Protein AF-A0A8X6P0B8-F1 (afdb_monomer_lite)

Structure (mmCIF, N/CA/C/O backbone):
data_AF-A0A8X6P0B8-F1
#
_entry.id   AF-A0A8X6P0B8-F1
#
loop_
_atom_site.group_PDB
_atom_site.id
_atom_site.type_symbol
_atom_site.label_atom_id
_atom_site.label_alt_id
_atom_site.label_comp_id
_atom_site.label_asym_id
_atom_site.label_entity_id
_atom_site.label_seq_id
_atom_site.pdbx_PDB_ins_code
_atom_site.Cartn_x
_atom_site.Cartn_y
_atom_site.Cartn_z
_atom_site.occupancy
_atom_site.B_iso_or_equiv
_atom_site.auth_seq_id
_atom_site.auth_comp_id
_atom_site.auth_asym_id
_atom_site.auth_atom_id
_atom_site.pdbx_PDB_model_num
ATOM 1 N N . MET A 1 1 ? 27.259 -42.791 -49.673 1.00 40.06 1 MET A N 1
ATOM 2 C CA . MET A 1 1 ? 27.987 -41.586 -49.219 1.00 40.06 1 MET A CA 1
ATOM 3 C C . MET A 1 1 ? 26.931 -40.648 -48.653 1.00 40.06 1 MET A C 1
ATOM 5 O O . MET A 1 1 ? 25.909 -40.490 -49.300 1.00 40.06 1 MET A O 1
ATOM 9 N N . LEU A 1 2 ? 27.095 -40.240 -47.395 1.00 39.00 2 LEU A N 1
ATOM 10 C CA . LEU A 1 2 ? 26.052 -39.781 -46.465 1.00 39.00 2 LEU A CA 1
ATOM 11 C C . LEU A 1 2 ? 25.243 -38.567 -46.952 1.00 39.00 2 LEU A C 1
ATOM 13 O O . LEU A 1 2 ? 25.822 -37.527 -47.249 1.00 39.00 2 LEU A O 1
ATOM 17 N N . ASP A 1 3 ? 23.915 -38.696 -46.932 1.00 39.84 3 ASP A N 1
ATOM 18 C CA . ASP A 1 3 ? 22.973 -37.577 -46.999 1.00 39.84 3 ASP A CA 1
ATOM 19 C C . ASP A 1 3 ? 22.863 -36.977 -45.588 1.00 39.84 3 ASP A C 1
ATOM 21 O O . ASP A 1 3 ? 22.232 -37.539 -44.687 1.00 39.84 3 ASP A O 1
ATOM 25 N N . SER A 1 4 ? 23.576 -35.876 -45.345 1.00 43.50 4 SER A N 1
ATOM 26 C CA . SER A 1 4 ? 23.499 -35.154 -44.077 1.00 43.50 4 SER A CA 1
ATOM 27 C C . SER A 1 4 ? 22.156 -34.440 -43.979 1.00 43.50 4 SER A C 1
ATOM 29 O O . SER A 1 4 ? 21.936 -33.405 -44.609 1.00 43.50 4 SER A O 1
ATOM 31 N N . ALA A 1 5 ? 21.283 -34.973 -43.126 1.00 45.81 5 ALA A N 1
ATOM 32 C CA . ALA A 1 5 ? 20.121 -34.274 -42.605 1.00 45.81 5 ALA A CA 1
ATOM 33 C C . ALA A 1 5 ? 20.557 -32.907 -42.051 1.00 45.81 5 ALA A C 1
ATOM 35 O O . ALA A 1 5 ? 21.180 -32.814 -40.991 1.00 45.81 5 ALA A O 1
ATOM 36 N N . LYS A 1 6 ? 20.241 -31.830 -42.780 1.00 45.50 6 LYS A N 1
ATOM 37 C CA . LYS A 1 6 ? 20.289 -30.470 -42.243 1.00 45.50 6 LYS A CA 1
ATOM 38 C C . LYS A 1 6 ? 19.234 -30.390 -41.145 1.00 45.50 6 LYS A C 1
ATOM 40 O O . LYS A 1 6 ? 18.050 -30.221 -41.418 1.00 45.50 6 LYS A O 1
ATOM 45 N N . SER A 1 7 ? 19.692 -30.580 -39.911 1.00 41.78 7 SER A N 1
ATOM 46 C CA . SER A 1 7 ? 18.946 -30.308 -38.689 1.00 41.78 7 SER A CA 1
ATOM 47 C C . SER A 1 7 ? 18.350 -28.903 -38.786 1.00 41.78 7 SER A C 1
ATOM 49 O O . SER A 1 7 ? 19.077 -27.911 -38.803 1.00 41.78 7 SER A O 1
ATOM 51 N N . GLY A 1 8 ? 17.024 -28.831 -38.906 1.00 43.12 8 GLY A N 1
ATOM 52 C CA . GLY A 1 8 ? 16.227 -27.606 -39.002 1.00 43.12 8 GLY A CA 1
ATOM 53 C C . GLY A 1 8 ? 16.123 -26.834 -37.686 1.00 43.12 8 GLY A C 1
ATOM 54 O O . GLY A 1 8 ? 15.070 -26.291 -37.379 1.00 43.12 8 GLY A O 1
ATOM 55 N N . TYR A 1 9 ? 17.208 -26.779 -36.919 1.00 44.25 9 TYR A N 1
ATOM 56 C CA . TYR A 1 9 ?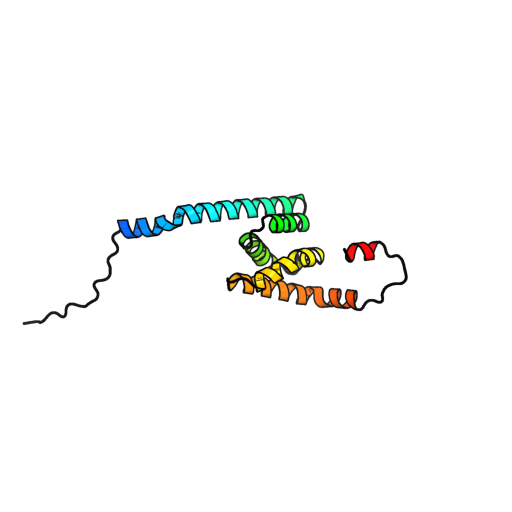 17.387 -25.833 -35.827 1.00 44.25 9 TYR A CA 1
ATOM 57 C C . TYR A 1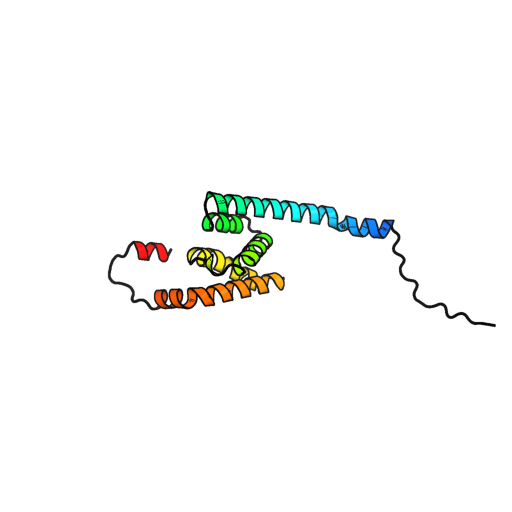 9 ? 18.469 -24.845 -36.245 1.00 44.25 9 TYR A C 1
ATOM 59 O O . TYR A 1 9 ? 19.571 -24.826 -35.705 1.00 44.25 9 TYR A O 1
ATOM 67 N N . SER A 1 10 ? 18.153 -23.994 -37.222 1.00 49.41 10 SER A N 1
ATOM 68 C CA . SER A 1 10 ? 18.724 -22.652 -37.219 1.00 49.41 10 SER A CA 1
ATOM 69 C C . SER A 1 10 ? 18.165 -21.961 -35.978 1.00 49.41 10 SER A C 1
ATOM 71 O O . SER A 1 10 ? 17.120 -21.309 -36.029 1.00 49.41 10 SER A O 1
ATOM 73 N N . THR A 1 11 ? 18.811 -22.203 -34.837 1.00 53.62 11 THR A N 1
ATOM 74 C CA . THR A 1 11 ? 18.714 -21.346 -33.662 1.00 53.62 11 THR A CA 1
ATOM 75 C C . THR A 1 11 ? 18.852 -19.926 -34.183 1.00 53.62 11 THR A C 1
ATOM 77 O O . THR A 1 11 ? 19.817 -19.621 -34.880 1.00 53.62 11 THR A O 1
ATOM 80 N N . LEU A 1 12 ? 17.843 -19.094 -33.941 1.00 59.31 12 LEU A N 1
ATOM 81 C CA . LEU A 1 12 ? 17.941 -17.662 -34.175 1.00 59.31 12 LEU A CA 1
ATOM 82 C C . LEU A 1 12 ? 19.072 -17.166 -33.265 1.00 59.31 12 LEU A C 1
ATOM 84 O O . LEU A 1 12 ? 18.840 -16.888 -32.091 1.00 59.31 12 LEU A O 1
ATOM 88 N N . GLU A 1 13 ? 20.307 -17.170 -33.768 1.00 76.00 13 GLU A N 1
ATOM 89 C CA . GLU A 1 13 ? 21.442 -16.542 -33.106 1.00 76.00 13 GLU A CA 1
ATOM 90 C C . GLU A 1 13 ? 21.178 -15.040 -33.146 1.00 76.00 13 GLU A C 1
ATOM 92 O O . GLU A 1 13 ? 21.441 -14.358 -34.134 1.00 76.00 13 GLU A O 1
ATOM 97 N N . ILE A 1 14 ? 20.548 -14.548 -32.081 1.00 79.44 14 ILE A N 1
ATOM 98 C CA . ILE A 1 14 ? 20.389 -13.121 -31.832 1.00 79.44 14 ILE A CA 1
ATOM 99 C C . ILE A 1 14 ? 21.802 -12.562 -31.708 1.00 79.44 14 ILE A C 1
ATOM 101 O O . ILE A 1 14 ? 22.579 -13.044 -30.882 1.00 79.44 14 ILE A O 1
ATOM 105 N N . SER A 1 15 ? 22.146 -11.565 -32.522 1.00 91.00 15 SER A N 1
ATOM 106 C CA . SER A 1 15 ? 23.469 -10.950 -32.393 1.00 91.00 15 SER A CA 1
ATOM 107 C C . SER A 1 15 ? 23.601 -10.260 -31.034 1.00 91.00 15 SER A C 1
ATOM 109 O O . SER A 1 15 ? 22.616 -9.748 -30.493 1.00 91.00 15 SER A O 1
ATOM 111 N N . ASP A 1 16 ? 24.818 -10.157 -30.499 1.00 90.12 16 ASP A N 1
ATOM 112 C CA . ASP A 1 16 ? 25.059 -9.445 -29.236 1.00 90.12 16 ASP A CA 1
ATOM 113 C C . ASP A 1 16 ? 24.487 -8.017 -29.260 1.00 90.12 16 ASP A C 1
ATOM 115 O O . ASP A 1 16 ? 23.930 -7.542 -28.271 1.00 90.12 16 ASP A O 1
ATOM 119 N N . ALA A 1 17 ? 24.542 -7.343 -30.412 1.00 90.50 17 ALA A N 1
ATOM 120 C CA . ALA A 1 17 ? 23.972 -6.011 -30.593 1.00 90.50 17 ALA A CA 1
ATOM 121 C C . ALA A 1 17 ? 22.436 -6.000 -30.469 1.00 90.50 17 ALA A C 1
ATOM 123 O O . ALA A 1 17 ? 21.868 -5.102 -29.842 1.00 90.50 17 ALA A O 1
ATOM 124 N N . GLU A 1 18 ? 21.755 -7.003 -31.026 1.00 90.62 18 GLU A N 1
ATOM 125 C CA . GLU A 1 18 ? 20.301 -7.162 -30.913 1.00 90.62 18 GLU A CA 1
ATOM 126 C C . GLU A 1 18 ? 19.880 -7.566 -29.497 1.00 90.62 18 GLU A C 1
ATOM 128 O O . GLU A 1 18 ? 18.873 -7.062 -28.987 1.00 90.62 18 GLU A O 1
ATOM 133 N N . ALA A 1 19 ? 20.671 -8.408 -28.828 1.00 89.81 19 ALA A N 1
ATOM 134 C CA . ALA A 1 19 ? 20.460 -8.776 -27.433 1.00 89.81 19 ALA A CA 1
ATOM 135 C C . ALA A 1 19 ? 20.599 -7.551 -26.513 1.00 89.81 19 ALA A C 1
ATOM 137 O O . ALA A 1 19 ? 19.699 -7.260 -25.721 1.00 89.81 19 ALA A O 1
ATOM 138 N N . ILE A 1 20 ? 21.673 -6.769 -26.674 1.00 90.62 20 ILE A N 1
ATOM 139 C CA . ILE A 1 20 ? 21.908 -5.527 -25.925 1.00 90.62 20 ILE A CA 1
ATOM 140 C C . ILE A 1 20 ? 20.785 -4.519 -26.195 1.00 90.62 20 ILE A C 1
ATOM 142 O O . ILE A 1 20 ? 20.204 -3.979 -25.253 1.00 90.62 20 ILE A O 1
ATOM 146 N N . SER A 1 21 ? 20.419 -4.295 -27.459 1.00 91.75 21 SER A N 1
ATOM 147 C CA . SER A 1 21 ? 19.321 -3.389 -27.821 1.00 91.75 21 SER A CA 1
ATOM 148 C C . SER A 1 21 ? 17.992 -3.808 -27.179 1.00 91.75 21 SER A C 1
ATOM 150 O O . SER A 1 21 ? 17.255 -2.969 -26.653 1.00 91.75 21 SER A O 1
ATOM 152 N N . SER A 1 22 ? 17.708 -5.112 -27.152 1.00 89.19 22 SER A N 1
ATOM 153 C CA . SER A 1 22 ? 16.500 -5.664 -26.532 1.00 89.19 22 SER A CA 1
ATOM 154 C C . SER A 1 22 ? 16.463 -5.430 -25.019 1.00 89.19 22 SER A C 1
ATOM 156 O O . SER A 1 22 ? 15.415 -5.055 -24.494 1.00 89.19 22 SER A O 1
ATOM 158 N N . ILE A 1 23 ? 17.600 -5.563 -24.326 1.00 87.12 23 ILE A N 1
ATOM 159 C CA . ILE A 1 23 ? 17.723 -5.261 -22.889 1.00 87.12 23 ILE A CA 1
ATOM 160 C C . ILE A 1 23 ? 17.509 -3.764 -22.625 1.00 87.12 23 ILE A C 1
ATOM 162 O O . ILE A 1 23 ? 16.749 -3.383 -21.731 1.00 87.12 23 ILE A O 1
ATOM 166 N N . TYR A 1 24 ? 18.140 -2.898 -23.421 1.00 92.44 24 TYR A N 1
ATOM 167 C CA . TYR A 1 24 ? 18.057 -1.449 -23.225 1.00 92.44 24 TYR A CA 1
ATOM 168 C C . TYR A 1 24 ? 16.671 -0.870 -23.522 1.00 92.44 24 TYR A C 1
ATOM 170 O O . TYR A 1 24 ? 16.308 0.154 -22.939 1.00 92.44 24 TYR A O 1
ATOM 178 N N . ARG A 1 25 ? 15.863 -1.539 -24.355 1.00 91.94 25 ARG A N 1
ATOM 179 C CA . ARG A 1 25 ? 14.535 -1.066 -24.779 1.00 91.94 25 ARG A CA 1
ATOM 180 C C . ARG A 1 25 ? 13.607 -0.712 -23.609 1.00 91.94 25 ARG A C 1
ATOM 182 O O . ARG A 1 25 ? 12.834 0.234 -23.716 1.00 91.94 25 ARG A O 1
ATOM 189 N N . GLY A 1 26 ? 13.682 -1.445 -22.496 1.00 90.81 26 GLY A N 1
ATOM 190 C CA . GLY A 1 26 ? 12.866 -1.196 -21.299 1.00 90.81 26 GLY A CA 1
ATOM 191 C C . GLY A 1 26 ? 13.577 -0.435 -20.176 1.00 90.81 26 GLY A C 1
ATOM 192 O O . GLY A 1 26 ? 12.926 -0.054 -19.200 1.00 90.81 26 GLY A O 1
ATOM 193 N N . HIS A 1 27 ? 14.891 -0.218 -20.287 1.00 94.62 27 HIS A N 1
ATOM 194 C CA . HIS A 1 27 ? 15.726 0.234 -19.175 1.00 94.62 27 HIS A CA 1
ATOM 195 C C . HIS A 1 27 ? 15.293 1.602 -18.647 1.00 94.62 27 HIS A C 1
ATOM 197 O O . HIS A 1 27 ? 14.999 1.729 -17.464 1.00 94.62 27 HIS A O 1
ATOM 203 N N . GLU A 1 28 ? 15.169 2.610 -19.515 1.00 93.69 28 GLU A N 1
ATOM 204 C CA . GLU A 1 28 ? 14.813 3.969 -19.089 1.00 93.69 28 GLU A CA 1
ATOM 205 C C . GLU A 1 28 ? 13.446 4.015 -18.384 1.00 93.69 28 GLU A C 1
ATOM 207 O O . GLU A 1 28 ? 13.299 4.651 -17.337 1.00 93.69 28 GLU A O 1
ATOM 212 N N . SER A 1 29 ? 12.453 3.297 -18.921 1.00 95.56 29 SER A N 1
ATOM 213 C CA . SER A 1 29 ? 11.131 3.184 -18.300 1.00 95.56 29 SER A CA 1
ATOM 214 C C . SER A 1 29 ? 11.223 2.526 -16.925 1.00 95.56 29 SER A C 1
ATOM 216 O O . SER A 1 29 ? 10.662 3.038 -15.957 1.00 95.56 29 SER A O 1
ATOM 218 N N . MET A 1 30 ? 11.961 1.419 -16.816 1.00 95.94 30 MET A N 1
ATOM 219 C CA . MET A 1 30 ? 12.151 0.714 -15.551 1.00 95.94 30 MET A CA 1
ATOM 220 C C . MET A 1 30 ? 12.872 1.592 -14.523 1.00 95.94 30 MET A C 1
ATOM 222 O O . MET A 1 30 ? 12.424 1.697 -13.383 1.00 95.94 30 MET A O 1
ATOM 226 N N . THR A 1 31 ? 13.938 2.292 -14.922 1.00 97.31 31 THR A N 1
ATOM 227 C CA . THR A 1 31 ? 14.660 3.232 -14.059 1.00 97.31 31 THR A CA 1
ATOM 228 C C . THR A 1 31 ? 13.731 4.320 -13.535 1.00 97.31 31 THR A C 1
ATOM 230 O O . THR A 1 31 ? 13.739 4.591 -12.333 1.00 97.31 31 THR A O 1
ATOM 233 N N . LYS A 1 32 ? 12.899 4.924 -14.394 1.00 97.00 32 LYS A N 1
ATOM 234 C CA . LYS A 1 32 ? 11.935 5.955 -13.980 1.00 97.00 32 LYS A CA 1
ATOM 235 C C . LYS A 1 32 ? 10.910 5.401 -12.992 1.00 97.00 32 LYS A C 1
ATOM 237 O O . LYS A 1 32 ? 10.741 5.984 -11.922 1.00 97.00 32 LYS A O 1
ATOM 242 N N . VAL A 1 33 ? 10.288 4.262 -13.310 1.00 96.81 33 VAL A N 1
ATOM 243 C CA . VAL A 1 33 ? 9.273 3.620 -12.457 1.00 96.81 33 VAL A CA 1
ATOM 244 C C . VAL A 1 33 ? 9.854 3.249 -11.094 1.00 96.81 33 VAL A C 1
ATOM 246 O O . VAL A 1 33 ? 9.296 3.623 -10.067 1.00 96.81 33 VAL A O 1
ATOM 249 N N . LEU A 1 34 ? 11.005 2.574 -11.052 1.00 97.94 34 LEU A N 1
ATOM 250 C CA . LEU A 1 34 ? 11.626 2.154 -9.791 1.00 97.94 34 LEU A CA 1
ATOM 251 C C . LEU A 1 34 ? 12.127 3.342 -8.962 1.00 97.94 34 LEU A C 1
ATOM 253 O O . LEU A 1 34 ? 11.997 3.335 -7.737 1.00 97.94 34 LEU A O 1
ATOM 257 N N . THR A 1 35 ? 12.669 4.380 -9.604 1.00 98.25 35 THR A N 1
ATOM 258 C CA . THR A 1 35 ? 13.126 5.592 -8.904 1.00 98.25 35 THR A CA 1
ATOM 259 C C . THR A 1 35 ? 11.954 6.341 -8.279 1.00 98.25 35 THR A C 1
ATOM 261 O O . THR A 1 35 ? 12.032 6.762 -7.122 1.00 98.25 35 THR A O 1
ATOM 264 N N . HIS A 1 36 ? 10.851 6.475 -9.017 1.00 97.69 36 HIS A N 1
ATOM 265 C CA . HIS A 1 36 ? 9.616 7.071 -8.517 1.00 97.69 36 HIS A CA 1
ATOM 266 C C . HIS A 1 36 ? 9.037 6.255 -7.355 1.00 97.69 36 HIS A C 1
ATOM 268 O O . HIS A 1 36 ? 8.842 6.804 -6.267 1.00 97.69 36 HIS A O 1
ATOM 274 N N . ARG A 1 37 ? 8.917 4.932 -7.524 1.00 97.75 37 ARG A N 1
ATOM 275 C CA . ARG A 1 37 ? 8.410 4.017 -6.494 1.00 97.75 37 ARG A CA 1
ATOM 276 C C . AR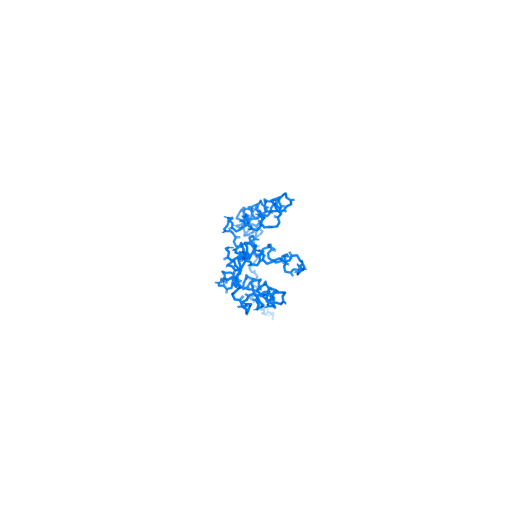G A 1 37 ? 9.230 4.091 -5.206 1.00 97.75 37 ARG A C 1
ATOM 278 O O . ARG A 1 37 ? 8.677 4.224 -4.114 1.00 97.75 37 ARG A O 1
ATOM 285 N N . LYS A 1 38 ? 10.564 4.110 -5.326 1.00 98.31 38 LYS A N 1
ATOM 286 C CA . LYS A 1 38 ? 11.487 4.316 -4.200 1.00 98.31 38 LYS A CA 1
ATOM 287 C C . LYS A 1 38 ? 11.234 5.649 -3.495 1.00 98.31 38 LYS A C 1
ATOM 289 O O . LYS A 1 38 ? 11.148 5.671 -2.270 1.00 98.31 38 LYS A O 1
ATOM 294 N N . LYS A 1 39 ? 11.112 6.753 -4.240 1.00 98.38 39 LYS A N 1
ATOM 295 C CA . LYS A 1 39 ? 10.874 8.091 -3.671 1.00 98.38 39 LYS A CA 1
ATOM 296 C C . LYS A 1 39 ? 9.566 8.136 -2.879 1.00 98.38 39 LYS A C 1
ATOM 298 O O . LYS A 1 39 ? 9.539 8.692 -1.782 1.00 98.38 39 LYS A O 1
ATOM 303 N N . TYR A 1 40 ? 8.502 7.544 -3.413 1.00 98.44 40 TYR A N 1
ATOM 304 C CA . TYR A 1 40 ? 7.186 7.528 -2.773 1.00 98.44 40 TYR A CA 1
ATOM 305 C C . TYR A 1 40 ? 7.209 6.697 -1.490 1.00 98.44 40 TYR A C 1
ATOM 307 O O . TYR A 1 40 ? 6.850 7.209 -0.430 1.00 98.44 40 TYR A O 1
ATOM 315 N N . LEU A 1 41 ? 7.764 5.481 -1.533 1.00 98.38 41 LEU A N 1
ATOM 316 C CA . LEU A 1 41 ? 7.937 4.645 -0.340 1.00 98.38 41 LEU A CA 1
ATOM 317 C C . LEU A 1 41 ? 8.806 5.320 0.730 1.00 98.38 41 LEU A C 1
ATOM 319 O O . LEU A 1 41 ? 8.490 5.246 1.914 1.00 98.38 41 LEU A O 1
ATOM 323 N N . GLN A 1 42 ? 9.878 6.014 0.338 1.00 98.50 42 GLN A N 1
ATOM 324 C CA . GLN A 1 42 ? 10.710 6.774 1.276 1.00 98.50 42 GLN A CA 1
ATOM 325 C C . GLN A 1 42 ? 9.945 7.935 1.922 1.00 98.50 42 GLN A C 1
ATOM 327 O O . GLN A 1 42 ? 10.131 8.196 3.111 1.00 98.50 42 GLN A O 1
ATOM 332 N N . SER A 1 43 ? 9.080 8.615 1.167 1.00 98.56 43 SER A N 1
ATOM 333 C CA . SER A 1 43 ? 8.219 9.674 1.695 1.00 98.56 43 SER A CA 1
ATOM 334 C C . SER A 1 43 ? 7.197 9.117 2.688 1.00 98.56 43 SER A C 1
ATOM 336 O O . SER A 1 43 ? 7.118 9.612 3.810 1.00 98.56 43 SER A O 1
ATOM 338 N N . VAL A 1 44 ? 6.488 8.040 2.325 1.00 98.50 44 VAL A N 1
ATOM 339 C CA . VAL A 1 44 ? 5.544 7.356 3.226 1.00 98.50 44 VAL A CA 1
ATOM 340 C C . VAL A 1 44 ? 6.253 6.889 4.492 1.00 98.50 44 VAL A C 1
ATOM 342 O O . VAL A 1 44 ? 5.781 7.147 5.591 1.00 98.50 44 VAL A O 1
ATOM 34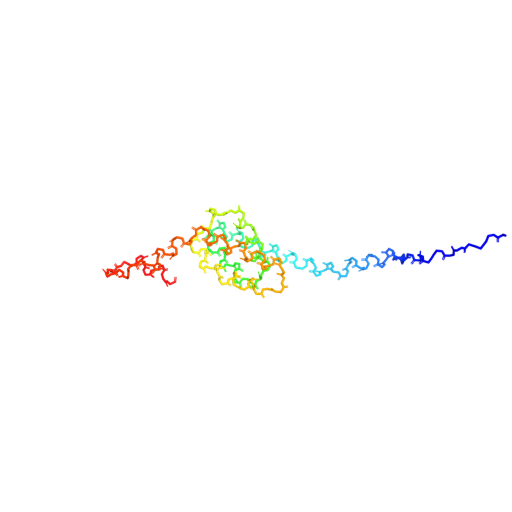5 N N . MET A 1 45 ? 7.417 6.248 4.361 1.00 98.06 45 MET A N 1
ATOM 346 C CA . MET A 1 45 ? 8.184 5.753 5.503 1.00 98.06 45 MET A CA 1
ATOM 347 C C . MET A 1 45 ? 8.658 6.882 6.421 1.00 98.06 45 MET A C 1
ATOM 349 O O . MET A 1 45 ? 8.704 6.694 7.635 1.00 98.06 45 MET A O 1
ATOM 353 N N . ARG A 1 46 ? 9.016 8.045 5.866 1.00 98.62 46 ARG A N 1
ATOM 354 C CA . ARG A 1 46 ? 9.368 9.225 6.662 1.00 98.62 46 ARG A CA 1
ATOM 355 C C . ARG A 1 46 ? 8.175 9.678 7.497 1.00 98.62 46 ARG A C 1
ATOM 357 O O . ARG A 1 46 ? 8.307 9.717 8.713 1.00 98.62 46 ARG A O 1
ATOM 364 N N . ILE A 1 47 ? 7.036 9.934 6.852 1.00 98.69 47 ILE A N 1
ATOM 365 C CA . ILE A 1 47 ? 5.803 10.391 7.513 1.00 98.69 47 ILE A CA 1
ATOM 366 C C . ILE A 1 47 ? 5.357 9.367 8.557 1.00 98.69 47 ILE A C 1
ATOM 368 O O . ILE A 1 47 ? 5.072 9.718 9.694 1.00 98.69 47 ILE A O 1
ATOM 372 N N . TRP A 1 48 ? 5.404 8.077 8.222 1.00 97.62 48 TRP A N 1
ATOM 373 C CA . TRP A 1 48 ? 5.074 7.001 9.153 1.00 97.62 48 TRP A CA 1
ATOM 374 C C . TRP A 1 48 ? 5.907 7.058 10.438 1.00 97.62 48 TRP A C 1
ATOM 376 O O . TRP A 1 48 ? 5.397 6.796 11.524 1.00 97.62 48 TRP A O 1
ATOM 386 N N . ARG A 1 49 ? 7.201 7.382 10.333 1.00 97.50 49 ARG A N 1
ATOM 387 C CA . ARG A 1 49 ? 8.111 7.459 11.486 1.00 97.50 49 ARG A CA 1
ATOM 388 C C . ARG A 1 49 ? 7.931 8.735 12.307 1.00 97.50 49 ARG A C 1
ATOM 390 O O . ARG A 1 49 ? 8.178 8.687 13.505 1.00 97.50 49 ARG A O 1
ATOM 397 N N . THR A 1 50 ? 7.565 9.851 11.679 1.00 98.25 50 THR A N 1
ATOM 398 C CA . THR A 1 50 ? 7.477 11.164 12.343 1.00 98.25 50 THR A CA 1
ATOM 399 C C . THR A 1 50 ? 6.080 11.482 12.863 1.00 98.25 50 THR A C 1
ATOM 401 O O . THR A 1 50 ? 5.951 12.065 13.931 1.00 98.25 50 THR A O 1
ATOM 404 N N . GLU A 1 51 ? 5.048 11.092 12.121 1.00 98.12 51 GLU A N 1
ATOM 405 C CA . GLU A 1 51 ? 3.639 11.447 12.356 1.00 98.12 51 GLU A CA 1
ATOM 406 C C . GLU A 1 51 ? 2.763 10.212 12.621 1.00 98.12 51 GLU A C 1
ATOM 408 O O . GLU A 1 51 ? 1.594 10.322 12.984 1.00 98.12 51 GLU A O 1
ATOM 413 N N . GLY A 1 52 ? 3.335 9.018 12.471 1.00 97.56 52 GLY A N 1
ATOM 414 C CA . GLY A 1 52 ? 2.693 7.760 12.807 1.00 97.56 52 GLY A CA 1
ATOM 415 C C . GLY A 1 52 ? 2.015 7.053 11.627 1.00 97.56 52 GLY A C 1
ATOM 416 O O . GLY A 1 52 ? 1.927 7.574 10.510 1.00 97.56 52 GLY A O 1
ATOM 417 N N . PRO A 1 53 ? 1.525 5.824 11.868 1.00 96.62 53 PRO A N 1
ATOM 418 C CA . PRO A 1 53 ? 1.025 4.944 10.818 1.00 96.62 53 PRO A CA 1
ATOM 419 C C . PRO A 1 53 ? -0.130 5.505 9.989 1.00 96.62 53 PRO A C 1
ATOM 421 O O . PRO A 1 53 ? -0.164 5.333 8.774 1.00 96.62 53 PRO A O 1
ATOM 424 N N . ILE A 1 54 ? -1.061 6.193 10.647 1.00 97.88 54 ILE A N 1
ATOM 425 C CA . ILE A 1 54 ? -2.254 6.754 10.013 1.00 97.88 54 ILE A CA 1
ATOM 426 C C . ILE A 1 54 ? -1.877 7.854 9.021 1.00 97.88 54 ILE A C 1
ATOM 428 O O . ILE A 1 54 ? -2.269 7.780 7.860 1.00 97.88 54 ILE A O 1
ATOM 432 N N . ALA A 1 55 ? -1.028 8.804 9.422 1.00 98.38 55 ALA A N 1
ATOM 433 C CA . ALA A 1 55 ? -0.521 9.841 8.524 1.00 98.38 55 ALA A CA 1
ATOM 434 C C . ALA A 1 55 ? 0.254 9.244 7.334 1.00 98.38 55 ALA A C 1
ATOM 436 O O . ALA A 1 55 ? 0.067 9.661 6.189 1.00 98.38 55 ALA A O 1
ATOM 437 N N . GLY A 1 56 ? 1.076 8.217 7.586 1.00 98.38 56 GLY A N 1
ATOM 438 C CA . GLY A 1 56 ? 1.806 7.501 6.538 1.00 98.38 56 GLY A CA 1
ATOM 439 C C . GLY A 1 56 ? 0.879 6.842 5.510 1.00 98.38 56 GLY A C 1
ATOM 440 O O . GLY A 1 56 ? 1.073 7.017 4.306 1.00 98.38 56 GLY A O 1
ATOM 441 N N . LEU A 1 57 ? -0.152 6.125 5.968 1.00 98.19 57 LEU A N 1
ATOM 442 C CA . LEU A 1 57 ? -1.152 5.499 5.095 1.00 98.19 57 LEU A CA 1
ATOM 443 C C . LEU A 1 57 ? -1.963 6.529 4.311 1.00 98.19 57 LEU A C 1
ATOM 445 O O . LEU A 1 57 ? -2.109 6.385 3.100 1.00 98.19 57 LEU A O 1
ATOM 449 N N . THR A 1 58 ? -2.427 7.592 4.965 1.00 98.31 58 THR A N 1
ATOM 450 C CA . THR A 1 58 ? -3.147 8.688 4.307 1.00 98.31 58 THR A CA 1
ATOM 451 C C . THR A 1 58 ? -2.292 9.334 3.217 1.00 98.31 58 THR A C 1
ATOM 453 O O . THR A 1 58 ? -2.771 9.576 2.112 1.00 98.31 58 THR A O 1
ATOM 456 N N . SER A 1 59 ? -0.997 9.550 3.474 1.00 98.38 59 SER A N 1
ATOM 457 C CA . SER A 1 59 ? -0.064 10.035 2.452 1.00 98.38 59 SER A CA 1
ATOM 458 C C . SER A 1 59 ? 0.062 9.063 1.273 1.00 98.38 59 SER A C 1
ATOM 460 O O . SER A 1 59 ? 0.003 9.498 0.124 1.00 98.38 59 SER A O 1
ATOM 462 N N . ALA A 1 60 ? 0.174 7.756 1.533 1.00 98.25 60 ALA A N 1
ATOM 463 C CA . ALA A 1 60 ? 0.242 6.739 0.482 1.00 98.25 60 ALA A CA 1
ATOM 464 C C . ALA A 1 60 ? -1.030 6.700 -0.384 1.00 98.25 60 ALA A C 1
ATOM 466 O O . ALA A 1 60 ? -0.939 6.556 -1.601 1.00 98.25 60 ALA A O 1
ATOM 467 N N . ILE A 1 61 ? -2.206 6.870 0.227 1.00 98.06 61 ILE A N 1
ATOM 468 C CA . ILE A 1 61 ? -3.490 6.946 -0.483 1.00 98.06 61 ILE A CA 1
ATOM 469 C C . ILE A 1 61 ? -3.528 8.191 -1.378 1.00 98.06 61 ILE A C 1
ATOM 471 O O . ILE A 1 61 ? -3.856 8.085 -2.558 1.00 98.06 61 ILE A O 1
ATOM 475 N N . HIS A 1 62 ? -3.107 9.353 -0.867 1.00 97.56 62 HIS A N 1
ATOM 476 C CA . HIS A 1 62 ? -3.056 10.593 -1.651 1.00 97.56 62 HIS A CA 1
ATOM 477 C C . HIS A 1 62 ? -2.103 10.527 -2.851 1.00 97.56 62 HIS A C 1
ATOM 479 O O . HIS A 1 62 ? -2.342 11.200 -3.853 1.00 97.56 62 HIS A O 1
ATOM 485 N N . MET A 1 63 ? -1.056 9.697 -2.801 1.00 96.69 63 MET A N 1
ATOM 486 C CA . MET A 1 63 ? -0.165 9.481 -3.950 1.00 96.69 63 MET A CA 1
ATOM 487 C C . MET A 1 63 ? -0.874 8.839 -5.151 1.00 96.69 63 MET A C 1
ATOM 489 O O . MET A 1 63 ? -0.337 8.907 -6.254 1.00 96.69 63 MET A O 1
ATOM 493 N N . SER A 1 64 ? -2.059 8.239 -4.959 1.00 94.25 64 SER A N 1
ATOM 494 C CA . SER A 1 64 ? -2.876 7.621 -6.017 1.00 94.25 64 SER A CA 1
ATOM 495 C C . SER A 1 64 ? -2.119 6.578 -6.858 1.00 94.25 64 SER A C 1
ATOM 497 O O . SER A 1 64 ? -2.425 6.363 -8.029 1.00 94.25 64 SER A O 1
ATOM 499 N N . ASP A 1 65 ? -1.129 5.912 -6.254 1.00 96.38 65 ASP A N 1
ATOM 500 C CA . ASP A 1 65 ? -0.325 4.866 -6.884 1.00 96.38 65 ASP A CA 1
ATOM 501 C C . ASP A 1 65 ? -0.589 3.514 -6.209 1.00 96.38 65 ASP A C 1
ATOM 503 O O . ASP A 1 65 ? -0.108 3.206 -5.114 1.00 96.38 65 ASP A O 1
ATOM 507 N N . SER A 1 66 ? -1.362 2.680 -6.904 1.00 96.56 66 SER A N 1
ATOM 508 C CA . SER A 1 66 ? -1.724 1.338 -6.444 1.00 96.56 66 SER A CA 1
ATOM 509 C C . SER A 1 66 ? -0.517 0.432 -6.167 1.00 96.56 66 SER A C 1
ATOM 511 O O . SER A 1 66 ? -0.591 -0.409 -5.275 1.00 96.56 66 SER A O 1
ATOM 513 N N . ALA A 1 67 ? 0.611 0.608 -6.865 1.00 97.81 67 ALA A N 1
ATOM 514 C CA . ALA A 1 67 ? 1.806 -0.204 -6.647 1.00 97.81 67 ALA A CA 1
ATOM 515 C C . ALA A 1 67 ? 2.449 0.080 -5.280 1.00 97.81 67 ALA A C 1
ATOM 517 O O . ALA A 1 67 ? 2.982 -0.833 -4.647 1.00 97.81 67 ALA A O 1
ATOM 518 N N . ILE A 1 68 ? 2.362 1.325 -4.802 1.00 98.31 68 ILE A N 1
ATOM 519 C CA . ILE A 1 68 ? 2.827 1.725 -3.466 1.00 98.31 68 ILE A CA 1
ATOM 520 C C . ILE A 1 68 ? 1.944 1.100 -2.389 1.00 98.31 68 ILE A C 1
ATOM 522 O O . ILE A 1 68 ? 2.450 0.524 -1.427 1.00 98.31 68 ILE A O 1
ATOM 526 N N . LEU A 1 69 ? 0.623 1.168 -2.570 1.00 98.19 69 LEU A N 1
ATOM 527 C CA . LEU A 1 69 ? -0.340 0.587 -1.633 1.00 98.19 69 LEU A CA 1
ATOM 528 C C . LEU A 1 69 ? -0.186 -0.935 -1.547 1.00 98.19 69 LEU A C 1
ATOM 530 O O . LEU A 1 69 ? -0.194 -1.485 -0.448 1.00 98.19 69 LEU A O 1
ATOM 534 N N . VAL A 1 70 ? 0.039 -1.607 -2.678 1.00 98.50 70 VAL A N 1
ATOM 535 C CA . VAL A 1 70 ? 0.320 -3.048 -2.714 1.00 98.50 70 VAL A CA 1
ATOM 536 C C . VAL A 1 70 ? 1.603 -3.394 -1.959 1.00 98.50 70 VAL A C 1
ATOM 538 O O . VAL A 1 70 ? 1.581 -4.342 -1.176 1.00 98.50 70 VAL A O 1
ATOM 541 N N . ASP A 1 71 ? 2.694 -2.636 -2.111 1.00 98.38 71 ASP A N 1
ATOM 542 C CA . ASP A 1 71 ? 3.932 -2.892 -1.353 1.00 98.38 71 ASP A CA 1
ATOM 543 C C . ASP A 1 71 ? 3.716 -2.762 0.157 1.00 98.38 71 ASP A C 1
ATOM 545 O O . ASP A 1 71 ? 4.144 -3.617 0.937 1.00 98.38 71 ASP A O 1
ATOM 549 N N . ILE A 1 72 ? 3.027 -1.696 0.574 1.00 97.88 72 ILE A N 1
ATOM 550 C CA . ILE A 1 72 ? 2.740 -1.430 1.985 1.00 97.88 72 ILE A CA 1
ATOM 551 C C . ILE A 1 72 ? 1.850 -2.534 2.558 1.00 97.88 72 ILE A C 1
ATOM 553 O O . ILE A 1 72 ? 2.170 -3.090 3.608 1.00 97.88 72 ILE A O 1
ATOM 557 N N . LEU A 1 73 ? 0.762 -2.890 1.870 1.00 98.12 73 LEU A N 1
ATOM 558 C CA . LEU A 1 73 ? -0.151 -3.947 2.305 1.00 98.12 73 LEU A CA 1
ATOM 559 C C . LEU A 1 73 ? 0.547 -5.304 2.371 1.00 98.12 73 LEU A C 1
ATOM 561 O O . LEU A 1 73 ? 0.369 -6.021 3.354 1.00 98.12 73 LEU A O 1
ATOM 565 N N . THR A 1 74 ? 1.390 -5.625 1.387 1.00 98.12 74 THR A N 1
ATOM 566 C CA . THR A 1 74 ? 2.188 -6.860 1.378 1.00 98.12 74 THR A CA 1
ATOM 567 C C . THR A 1 74 ? 3.031 -6.967 2.646 1.00 98.12 74 THR A C 1
ATOM 569 O O . THR A 1 74 ? 3.046 -8.017 3.287 1.00 98.12 74 THR A O 1
ATOM 572 N N . LEU A 1 75 ? 3.669 -5.871 3.070 1.00 96.88 75 LEU A N 1
ATOM 573 C CA . LEU A 1 75 ? 4.415 -5.835 4.326 1.00 96.88 75 LEU A CA 1
ATOM 574 C C . LEU A 1 75 ? 3.489 -5.919 5.551 1.00 96.88 75 LEU A C 1
ATOM 576 O O . LEU A 1 75 ? 3.760 -6.693 6.469 1.00 96.88 75 LEU A O 1
ATOM 580 N N . LEU A 1 76 ? 2.401 -5.147 5.587 1.00 96.19 76 LEU A N 1
ATOM 581 C CA . LEU A 1 76 ? 1.486 -5.093 6.733 1.00 96.19 76 LEU A CA 1
ATOM 582 C C . LEU A 1 76 ? 0.791 -6.428 7.006 1.00 96.19 76 LEU A C 1
ATOM 584 O O . LEU A 1 76 ? 0.577 -6.770 8.169 1.00 96.19 76 LEU A O 1
ATOM 588 N N . ILE A 1 77 ? 0.470 -7.211 5.973 1.00 96.56 77 ILE A N 1
ATOM 589 C CA . ILE A 1 77 ? -0.134 -8.541 6.136 1.00 96.56 77 ILE A CA 1
ATOM 590 C C . ILE A 1 77 ? 0.780 -9.472 6.949 1.00 96.56 77 ILE A C 1
ATOM 592 O O . ILE A 1 77 ? 0.291 -10.305 7.712 1.00 96.56 77 ILE A O 1
ATOM 596 N N . THR A 1 78 ? 2.104 -9.306 6.851 1.00 96.19 78 THR A N 1
ATOM 597 C CA . THR A 1 78 ? 3.067 -10.105 7.631 1.00 96.19 78 THR A CA 1
ATOM 598 C C . THR A 1 78 ? 3.092 -9.748 9.122 1.00 96.19 78 THR A C 1
ATOM 600 O O . THR A 1 78 ? 3.669 -10.490 9.915 1.00 96.19 78 THR A O 1
ATOM 603 N N . LYS A 1 79 ? 2.444 -8.644 9.531 1.00 94.38 79 LYS A N 1
ATOM 604 C CA . LYS A 1 79 ? 2.392 -8.165 10.922 1.00 94.38 79 LYS A CA 1
ATOM 605 C C . LYS A 1 79 ? 0.949 -7.928 11.402 1.00 94.38 79 LYS A C 1
ATOM 607 O O . LYS A 1 79 ? 0.566 -6.784 11.644 1.00 94.38 79 LYS A O 1
ATOM 612 N N . PRO A 1 80 ? 0.146 -8.991 11.607 1.00 91.06 80 PRO A N 1
ATOM 613 C CA . PRO A 1 80 ? -1.247 -8.897 12.059 1.00 91.06 80 PRO A CA 1
ATOM 614 C C . PRO A 1 80 ? -1.498 -7.996 13.273 1.00 91.06 80 PRO A C 1
ATOM 616 O O . PRO A 1 80 ? -2.512 -7.308 13.319 1.00 91.06 80 PRO A O 1
ATOM 619 N N . SER A 1 81 ? -0.584 -7.992 14.247 1.00 90.25 81 SER A N 1
ATOM 620 C CA . SER A 1 81 ? -0.706 -7.215 15.487 1.00 90.25 81 SER A CA 1
ATOM 621 C C . SER A 1 81 ? -0.502 -5.711 15.305 1.00 90.25 81 SER A C 1
ATOM 623 O O . SER A 1 81 ? -0.815 -4.950 16.212 1.00 90.25 81 SER A O 1
ATOM 625 N N . SER A 1 82 ? 0.030 -5.269 14.161 1.00 90.69 82 SER A N 1
ATOM 626 C CA . SER A 1 82 ? 0.219 -3.846 13.857 1.00 90.69 82 SER A CA 1
ATOM 627 C C . SER A 1 82 ? -1.031 -3.177 13.282 1.00 90.69 82 SER A C 1
ATOM 629 O O . SER A 1 82 ? -1.036 -1.958 13.142 1.00 90.69 82 SER A O 1
ATOM 631 N N . TRP A 1 83 ? -2.066 -3.948 12.932 1.00 94.19 83 TRP A N 1
ATOM 632 C CA . TRP A 1 83 ? -3.315 -3.410 12.402 1.00 94.19 83 TRP A CA 1
ATOM 633 C C . TRP A 1 83 ? -4.155 -2.796 13.520 1.00 94.19 83 TRP A C 1
ATOM 635 O O . TRP A 1 83 ? -4.315 -3.393 14.584 1.00 94.19 83 TRP A O 1
ATOM 645 N N . THR A 1 84 ? -4.740 -1.633 13.252 1.00 93.00 84 THR A N 1
ATOM 646 C CA . THR A 1 84 ? -5.729 -0.978 14.119 1.00 93.00 84 THR A CA 1
ATOM 647 C C . THR A 1 84 ? -7.045 -0.786 13.367 1.00 93.00 84 THR A C 1
ATOM 649 O O . THR A 1 84 ? -7.104 -0.957 12.145 1.00 93.00 84 THR A O 1
ATOM 652 N N . LEU A 1 85 ? -8.118 -0.436 14.081 1.00 91.12 85 LEU A N 1
ATOM 653 C CA . LEU A 1 85 ? -9.420 -0.191 13.455 1.00 91.12 85 LEU A CA 1
ATOM 654 C C . LEU A 1 85 ? -9.376 1.025 12.512 1.00 91.12 85 LEU A C 1
ATOM 656 O O . LEU A 1 85 ? -9.892 0.940 11.401 1.00 91.12 85 LEU A O 1
ATOM 660 N N . ASP A 1 86 ? -8.658 2.082 12.895 1.00 92.69 86 ASP A N 1
ATOM 661 C CA . ASP A 1 86 ? -8.467 3.286 12.071 1.00 92.69 86 ASP A CA 1
ATOM 662 C C . ASP A 1 86 ? -7.748 2.963 10.750 1.00 92.69 86 ASP A C 1
ATOM 664 O O . ASP A 1 86 ? -8.120 3.450 9.682 1.00 92.69 86 ASP A O 1
ATOM 668 N N . MET A 1 87 ? -6.753 2.065 10.786 1.00 95.75 87 MET A N 1
ATOM 669 C CA . MET A 1 87 ? -6.121 1.567 9.559 1.00 95.75 87 MET A CA 1
ATOM 670 C C . MET A 1 87 ? -7.115 0.812 8.683 1.00 95.75 87 MET A C 1
ATOM 672 O O . MET A 1 87 ? -7.074 0.948 7.464 1.00 95.75 87 MET A O 1
ATOM 676 N N . CYS A 1 88 ? -7.999 0.009 9.283 1.00 94.31 88 CYS A N 1
ATOM 677 C CA . CYS A 1 88 ? -9.018 -0.718 8.533 1.00 94.31 88 CYS A CA 1
ATOM 678 C C . CYS A 1 88 ? -9.974 0.256 7.834 1.00 94.31 88 CYS A C 1
ATOM 680 O O . CYS A 1 88 ? -10.249 0.065 6.654 1.00 94.31 88 CYS A O 1
ATOM 682 N N . GLN A 1 89 ? -10.428 1.312 8.516 1.00 92.12 89 GLN A N 1
ATOM 683 C CA . GLN A 1 89 ? -11.301 2.339 7.934 1.00 92.12 89 GLN A CA 1
ATOM 684 C C . GLN A 1 89 ? -10.651 3.009 6.716 1.00 92.12 89 GLN A C 1
ATOM 686 O O . GLN A 1 89 ? -11.287 3.121 5.670 1.00 92.12 89 GLN A O 1
ATOM 691 N N . LEU A 1 90 ? -9.367 3.367 6.811 1.00 96.31 90 LEU A N 1
ATOM 692 C CA . LEU A 1 90 ? -8.620 3.971 5.701 1.00 96.31 90 LEU A CA 1
ATOM 693 C C . LEU A 1 90 ? -8.352 3.001 4.545 1.00 96.31 90 LEU A C 1
ATOM 695 O O . LEU A 1 90 ? -8.397 3.391 3.380 1.00 96.31 90 LEU A O 1
ATOM 699 N N . LEU A 1 91 ? -8.037 1.741 4.852 1.00 96.56 91 LEU A N 1
ATOM 700 C CA . LEU A 1 91 ? -7.576 0.766 3.861 1.00 96.56 91 LEU A CA 1
ATOM 701 C C . LEU A 1 91 ? -8.704 -0.026 3.202 1.00 96.56 91 LEU A C 1
ATOM 703 O O . LEU A 1 91 ? -8.489 -0.579 2.127 1.00 96.56 91 LEU A O 1
ATOM 707 N N . LEU A 1 92 ? -9.896 -0.099 3.797 1.00 96.06 92 LEU A N 1
ATOM 708 C CA . LEU A 1 92 ? -11.025 -0.836 3.221 1.00 96.06 92 LEU A CA 1
ATOM 709 C C . LEU A 1 92 ? -11.391 -0.369 1.798 1.00 96.06 92 LEU A C 1
ATOM 711 O O . LEU A 1 92 ? -11.513 -1.238 0.933 1.00 96.06 92 LEU A O 1
ATOM 715 N N . PRO A 1 93 ? -11.501 0.943 1.495 1.00 97.12 93 PRO A N 1
ATOM 716 C CA . PRO A 1 93 ? -11.727 1.409 0.125 1.00 97.12 93 PRO A CA 1
ATOM 717 C C . PRO A 1 93 ? -10.623 0.957 -0.839 1.00 97.12 93 PRO A C 1
ATOM 719 O O . PRO A 1 93 ? -10.915 0.413 -1.901 1.00 97.12 93 PRO A O 1
ATOM 722 N N . VAL A 1 94 ? -9.357 1.077 -0.423 1.00 97.88 94 VAL A N 1
ATOM 723 C CA . VAL A 1 94 ? -8.195 0.630 -1.209 1.00 97.88 94 VAL A CA 1
ATOM 724 C C . VAL A 1 94 ? -8.277 -0.865 -1.509 1.00 97.88 94 VAL A C 1
ATOM 726 O O . VAL A 1 94 ? -8.077 -1.289 -2.644 1.00 97.88 94 VAL A O 1
ATOM 729 N N . ILE A 1 95 ? -8.595 -1.679 -0.503 1.00 98.31 95 ILE A N 1
ATOM 730 C CA . ILE A 1 95 ? -8.738 -3.129 -0.650 1.00 98.31 95 ILE A CA 1
ATOM 731 C C . ILE A 1 95 ? -9.861 -3.454 -1.641 1.00 98.31 95 ILE A C 1
ATOM 733 O O . ILE A 1 95 ? -9.663 -4.290 -2.520 1.00 98.31 95 ILE A O 1
ATOM 737 N N . CYS A 1 96 ? -11.006 -2.770 -1.558 1.00 97.81 96 CYS A N 1
ATOM 738 C CA . CYS A 1 96 ? -12.110 -2.932 -2.507 1.00 97.81 96 CYS A CA 1
ATOM 739 C C . CYS A 1 96 ? -11.701 -2.638 -3.957 1.00 97.81 96 CYS A C 1
ATOM 741 O O . CYS A 1 96 ? -12.170 -3.324 -4.867 1.00 97.81 96 CYS A O 1
ATOM 743 N N . ASP A 1 97 ? -10.829 -1.656 -4.180 1.00 98.12 97 ASP A N 1
ATOM 744 C CA . ASP A 1 97 ? -10.311 -1.345 -5.513 1.00 98.12 97 ASP A CA 1
ATOM 745 C C . ASP A 1 97 ? -9.301 -2.395 -5.995 1.00 98.12 97 ASP A C 1
ATOM 747 O O . ASP A 1 97 ? -9.352 -2.819 -7.151 1.00 98.12 97 ASP A O 1
ATOM 751 N N . LEU A 1 98 ? -8.437 -2.902 -5.107 1.00 98.31 98 LEU A N 1
ATOM 752 C CA . LEU A 1 98 ? -7.499 -3.982 -5.434 1.00 98.31 98 LEU A CA 1
ATOM 753 C C . LEU A 1 98 ? -8.210 -5.279 -5.836 1.00 98.31 98 LEU A C 1
ATOM 755 O O . LEU A 1 98 ? -7.755 -5.959 -6.756 1.00 98.31 98 LEU A O 1
ATOM 759 N N . LEU A 1 99 ? -9.348 -5.595 -5.211 1.00 98.31 99 LEU A N 1
ATOM 760 C CA . LEU A 1 99 ? -10.175 -6.757 -5.563 1.00 98.31 99 LEU A CA 1
ATOM 761 C C . LEU A 1 99 ? -10.768 -6.676 -6.979 1.00 98.31 99 LEU A C 1
ATOM 763 O O . LEU A 1 99 ? -11.155 -7.699 -7.537 1.00 98.31 99 LEU A O 1
ATOM 767 N N . LYS A 1 100 ? -10.826 -5.476 -7.567 1.00 97.88 100 LYS A N 1
ATOM 768 C CA . LYS A 1 100 ? -11.293 -5.226 -8.941 1.00 97.88 100 LYS A CA 1
ATOM 769 C C . LYS A 1 100 ? -10.135 -5.029 -9.926 1.00 97.88 100 LYS A C 1
ATOM 771 O O . LYS A 1 100 ? -10.367 -4.689 -11.086 1.00 97.88 100 LYS A O 1
ATOM 776 N N . SER A 1 101 ? -8.890 -5.185 -9.474 1.00 98.25 101 SER A N 1
ATOM 777 C CA . SER A 1 101 ? -7.705 -4.995 -10.308 1.00 98.25 101 SER A CA 1
ATOM 778 C C . SER A 1 101 ? -7.655 -6.011 -11.446 1.00 98.25 101 SER A C 1
ATOM 780 O O . SER A 1 101 ? -8.056 -7.159 -11.294 1.00 98.25 101 SER A O 1
ATOM 782 N N . LYS A 1 102 ? -7.068 -5.620 -12.579 1.00 98.06 102 LYS A N 1
ATOM 783 C CA . LYS A 1 102 ? -6.748 -6.550 -13.674 1.00 98.06 102 LYS A CA 1
ATOM 784 C C . LYS A 1 102 ? -5.537 -7.447 -13.380 1.00 98.06 102 LYS A C 1
ATOM 786 O O . LYS A 1 102 ? -5.259 -8.360 -14.149 1.00 98.06 102 LYS A O 1
ATOM 791 N N . TYR A 1 103 ? -4.777 -7.148 -12.324 1.00 98.25 103 TYR A N 1
ATOM 792 C CA . TYR A 1 103 ? -3.573 -7.888 -11.949 1.00 98.25 103 TYR A CA 1
ATOM 793 C C . TYR A 1 103 ? -3.886 -8.875 -10.824 1.00 98.25 103 TYR A C 1
ATOM 795 O O . TYR A 1 103 ? -4.252 -8.461 -9.725 1.00 98.25 103 TYR A O 1
ATOM 803 N N . GLU A 1 104 ? -3.666 -10.167 -11.063 1.00 98.38 104 GLU A N 1
ATOM 804 C CA . GLU A 1 104 ? -3.933 -11.231 -10.084 1.00 98.38 104 GLU A CA 1
ATOM 805 C C . GLU A 1 104 ? -3.210 -11.000 -8.753 1.00 98.38 104 GLU A C 1
ATOM 807 O O . GLU A 1 104 ? -3.820 -11.091 -7.691 1.00 98.38 104 GLU A O 1
ATOM 812 N N . THR A 1 105 ? -1.936 -10.596 -8.790 1.00 98.31 105 THR A N 1
ATOM 813 C CA . THR A 1 105 ? -1.165 -10.280 -7.579 1.00 98.31 105 THR A CA 1
ATOM 814 C C . THR A 1 105 ? -1.859 -9.227 -6.713 1.00 98.31 105 THR A C 1
ATOM 816 O O . THR A 1 105 ? -1.840 -9.326 -5.491 1.00 98.31 105 THR A O 1
ATOM 819 N N . TYR A 1 106 ? -2.507 -8.233 -7.325 1.00 98.56 106 TYR A N 1
ATOM 820 C CA . TYR A 1 106 ? -3.174 -7.154 -6.593 1.00 98.56 106 TYR A CA 1
ATOM 821 C C . TYR A 1 106 ? -4.449 -7.673 -5.929 1.00 98.56 106 TYR A C 1
ATOM 823 O O . TYR A 1 106 ? -4.683 -7.381 -4.757 1.00 98.56 106 TYR A O 1
ATOM 831 N N . ILE A 1 107 ? -5.220 -8.499 -6.644 1.00 98.75 107 ILE A N 1
ATOM 832 C CA . ILE A 1 107 ? -6.398 -9.182 -6.097 1.00 98.75 107 ILE A CA 1
ATOM 833 C C . ILE A 1 107 ? -5.984 -10.059 -4.911 1.00 98.75 107 ILE A C 1
ATOM 835 O O . ILE A 1 107 ? -6.599 -9.979 -3.850 1.00 98.75 107 ILE A O 1
ATOM 839 N N . THR A 1 108 ? -4.914 -10.848 -5.047 1.00 98.56 108 THR A N 1
ATOM 840 C CA . THR A 1 108 ? -4.405 -11.714 -3.975 1.00 98.56 108 THR A CA 1
ATOM 841 C C . THR A 1 108 ? -4.049 -10.910 -2.728 1.00 98.56 108 THR A C 1
ATOM 843 O O . THR A 1 108 ? -4.482 -11.270 -1.632 1.00 98.56 108 THR A O 1
ATOM 846 N N . ILE A 1 109 ? -3.327 -9.793 -2.874 1.00 98.62 109 ILE A N 1
ATOM 847 C CA . ILE A 1 109 ? -3.006 -8.912 -1.742 1.00 98.62 109 ILE A CA 1
ATOM 848 C C . ILE A 1 109 ? -4.280 -8.325 -1.120 1.00 98.62 109 ILE A C 1
ATOM 850 O O . ILE A 1 109 ? -4.430 -8.389 0.100 1.00 98.62 109 ILE A O 1
ATOM 854 N N . GLY A 1 110 ? -5.238 -7.858 -1.928 1.00 98.31 110 GLY A N 1
ATOM 855 C CA . GLY A 1 110 ? -6.544 -7.397 -1.443 1.00 98.31 110 GLY A CA 1
ATOM 856 C C . GLY A 1 110 ? -7.289 -8.466 -0.633 1.00 98.31 110 GLY A C 1
ATOM 857 O O . GLY A 1 110 ? -7.732 -8.207 0.486 1.00 98.31 110 GLY A O 1
ATOM 858 N N . CYS A 1 111 ? -7.357 -9.699 -1.141 1.00 98.50 111 CYS A N 1
ATOM 859 C CA . CYS A 1 111 ? -7.970 -10.841 -0.460 1.00 98.50 111 CYS A CA 1
ATOM 860 C C . CYS A 1 111 ? -7.275 -11.172 0.867 1.00 98.50 111 CYS A C 1
ATOM 862 O O . CYS A 1 111 ? -7.941 -11.418 1.875 1.00 98.50 111 CYS A O 1
ATOM 864 N N . MET A 1 112 ? -5.940 -11.180 0.890 1.00 98.19 112 MET A N 1
ATOM 865 C CA . MET A 1 112 ? -5.165 -11.456 2.100 1.00 98.19 112 MET A CA 1
ATOM 866 C C . MET A 1 112 ? -5.380 -10.378 3.167 1.00 98.19 112 MET A C 1
ATOM 868 O O . MET A 1 112 ? -5.605 -10.717 4.332 1.00 98.19 112 MET A O 1
ATOM 872 N N . SER A 1 113 ? -5.373 -9.100 2.777 1.00 97.75 113 SER A N 1
ATOM 873 C CA . SER A 1 113 ? -5.695 -7.987 3.674 1.00 97.75 113 SER A CA 1
ATOM 874 C C . SER A 1 113 ? -7.125 -8.084 4.203 1.00 97.75 113 SER A C 1
ATOM 876 O O . SER A 1 113 ? -7.329 -8.000 5.412 1.00 97.75 113 SER A O 1
ATOM 878 N N . LEU A 1 114 ? -8.115 -8.338 3.340 1.00 97.00 114 LEU A N 1
ATOM 879 C CA . LEU A 1 114 ? -9.513 -8.471 3.758 1.00 97.00 114 LEU A CA 1
ATOM 880 C C . LEU A 1 114 ? -9.703 -9.625 4.748 1.00 97.00 114 LEU A C 1
ATOM 882 O O . LEU A 1 114 ? -10.325 -9.456 5.797 1.00 97.00 114 LEU A O 1
ATOM 886 N N . LYS A 1 115 ? -9.114 -10.790 4.455 1.00 95.50 115 LYS A N 1
ATOM 887 C CA . LYS A 1 115 ? -9.132 -11.952 5.352 1.00 95.50 115 LYS A CA 1
ATOM 888 C C . LYS A 1 115 ? -8.550 -11.609 6.722 1.00 95.50 115 LYS A C 1
ATOM 890 O O . LYS A 1 115 ? -9.089 -12.044 7.740 1.00 95.50 115 LYS A O 1
ATOM 895 N N . LEU A 1 116 ? -7.463 -10.840 6.755 1.00 94.75 116 LEU A N 1
ATOM 896 C CA . LEU A 1 116 ? -6.826 -10.407 7.994 1.00 94.75 116 LEU A CA 1
ATOM 897 C C . LEU A 1 116 ? -7.736 -9.479 8.810 1.00 94.75 116 LEU A C 1
ATOM 899 O O . LEU A 1 116 ? -7.916 -9.714 10.006 1.00 94.75 116 LEU A O 1
ATOM 903 N N . ILE A 1 117 ? -8.362 -8.491 8.159 1.00 92.81 117 ILE A N 1
ATOM 904 C CA . ILE A 1 117 ? -9.327 -7.585 8.799 1.00 92.81 117 ILE A CA 1
ATOM 905 C C . ILE A 1 117 ? -10.481 -8.388 9.405 1.00 92.81 117 ILE A C 1
ATOM 907 O O . ILE A 1 117 ? -10.795 -8.232 10.585 1.00 92.81 117 ILE A O 1
ATOM 911 N N . MET A 1 118 ? -11.079 -9.298 8.631 1.00 90.00 118 MET A N 1
ATOM 912 C CA . MET A 1 118 ? -12.180 -10.131 9.114 1.00 90.00 118 MET A CA 1
ATOM 913 C C . MET A 1 118 ? -11.758 -11.011 10.293 1.00 90.00 118 MET A C 1
ATOM 915 O O . MET A 1 118 ? -12.491 -11.116 11.270 1.00 90.00 118 MET A O 1
ATOM 919 N N . LYS A 1 119 ? -10.568 -11.617 10.256 1.00 88.44 119 LYS A N 1
ATOM 920 C CA . LYS A 1 119 ? -10.099 -12.474 11.352 1.00 88.44 119 LYS A CA 1
ATOM 921 C C . LYS A 1 119 ? -9.901 -11.697 12.657 1.00 88.44 119 LYS A C 1
ATOM 923 O O . LYS A 1 119 ? -10.261 -12.202 13.717 1.00 88.44 119 LYS A O 1
ATOM 928 N N . ASN A 1 120 ? -9.331 -10.498 12.580 1.00 84.88 120 ASN A N 1
ATOM 929 C CA . ASN A 1 120 ? -8.908 -9.752 13.765 1.00 84.88 120 ASN A CA 1
ATOM 930 C C . ASN A 1 120 ? -10.012 -8.852 14.330 1.00 84.88 120 ASN A C 1
ATOM 932 O O . ASN A 1 120 ? -10.079 -8.660 15.541 1.00 84.88 120 ASN A O 1
ATOM 936 N N . PHE A 1 121 ? -10.890 -8.322 13.476 1.00 81.19 121 PHE A N 1
ATOM 937 C CA . PHE A 1 121 ? -11.841 -7.282 13.869 1.00 81.19 121 PHE A CA 1
ATOM 938 C C . PHE A 1 121 ? -13.308 -7.687 13.724 1.00 81.19 121 PHE A C 1
ATOM 940 O O . PHE A 1 121 ? -14.164 -6.938 14.184 1.00 81.19 121 PHE A O 1
ATOM 947 N N . AL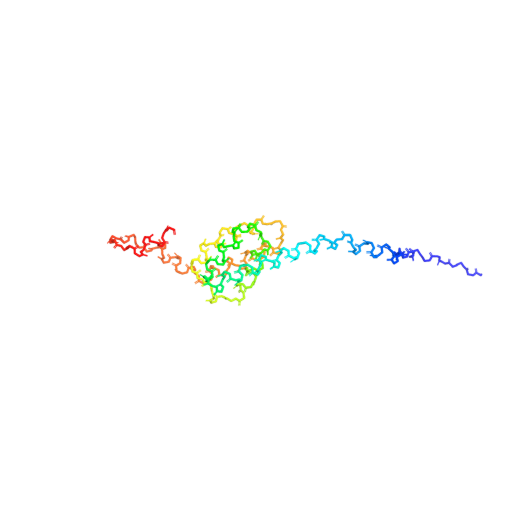A A 1 122 ? -13.646 -8.863 13.173 1.00 75.75 122 ALA A N 1
ATOM 948 C CA . ALA A 1 122 ? -15.054 -9.241 12.979 1.00 75.75 122 ALA A CA 1
ATOM 949 C C . ALA A 1 122 ? -15.881 -9.227 14.272 1.00 75.75 122 ALA A C 1
ATOM 951 O O . ALA A 1 122 ? -17.037 -8.818 14.239 1.00 75.75 122 ALA A O 1
ATOM 952 N N . GLN A 1 123 ? -15.311 -9.640 15.409 1.00 70.44 123 GLN A N 1
ATOM 953 C CA . GLN A 1 123 ? -16.022 -9.599 16.693 1.00 70.44 123 GLN A CA 1
ATOM 954 C C . GLN A 1 123 ? -16.259 -8.162 17.166 1.00 70.44 123 GLN A C 1
ATOM 956 O O . GLN A 1 123 ? -17.380 -7.827 17.533 1.00 70.44 123 GLN A O 1
ATOM 961 N N . VAL A 1 124 ? -15.246 -7.293 17.089 1.00 72.56 124 VAL A N 1
ATOM 962 C CA . VAL A 1 124 ? -15.363 -5.869 17.456 1.00 72.56 124 VAL A CA 1
ATOM 963 C C . VAL A 1 124 ? -16.382 -5.161 16.560 1.00 72.56 124 VAL A C 1
ATOM 965 O O . VAL A 1 124 ? -17.254 -4.450 17.052 1.00 72.56 124 VAL A O 1
ATOM 968 N N . ILE A 1 125 ? -16.329 -5.420 15.251 1.00 68.00 125 ILE A N 1
ATOM 969 C CA . ILE A 1 125 ? -17.281 -4.894 14.268 1.00 68.00 125 ILE A CA 1
ATOM 970 C C . ILE A 1 125 ? -18.699 -5.383 14.590 1.00 68.00 125 ILE A C 1
ATOM 972 O O . ILE A 1 125 ? -19.624 -4.576 14.666 1.00 68.00 125 ILE A O 1
ATOM 976 N N . LYS A 1 126 ? -18.881 -6.688 14.837 1.00 71.94 126 LYS A N 1
ATOM 977 C CA . LYS A 1 126 ? -20.189 -7.267 15.168 1.00 71.94 126 LYS A CA 1
ATOM 978 C C . LYS A 1 126 ? -20.761 -6.655 16.443 1.00 71.94 126 LYS A C 1
ATOM 980 O O . LYS A 1 126 ? -21.913 -6.238 16.432 1.00 71.94 126 LYS A O 1
ATOM 985 N N . ILE A 1 127 ? -19.956 -6.545 17.501 1.00 66.81 127 ILE A N 1
ATOM 986 C CA . ILE A 1 127 ? -20.365 -5.940 18.774 1.00 66.81 127 ILE A CA 1
ATOM 987 C C . ILE A 1 127 ? -20.797 -4.487 18.558 1.00 66.81 127 ILE A C 1
ATOM 989 O O . ILE A 1 127 ? -21.889 -4.133 18.987 1.00 66.81 127 ILE A O 1
ATOM 993 N N . ASN A 1 128 ? -20.023 -3.680 17.827 1.00 65.50 128 ASN A N 1
ATOM 994 C CA . ASN A 1 128 ? -20.357 -2.275 17.561 1.00 65.50 128 ASN A CA 1
ATOM 995 C C . ASN A 1 128 ? -21.634 -2.089 16.722 1.00 65.50 128 ASN A C 1
ATOM 997 O O . ASN A 1 128 ? -22.339 -1.098 16.910 1.00 65.50 128 ASN A O 1
ATOM 1001 N N . ILE A 1 129 ? -21.949 -3.032 15.827 1.00 67.81 129 ILE A N 1
ATOM 1002 C CA . ILE A 1 129 ? -23.188 -3.025 15.031 1.00 67.81 129 ILE A CA 1
ATOM 1003 C C . ILE A 1 129 ? -24.393 -3.478 15.869 1.00 67.81 129 ILE A C 1
ATOM 1005 O O . ILE A 1 129 ? -25.480 -2.923 15.734 1.00 67.81 129 ILE A O 1
ATOM 1009 N N . THR A 1 130 ? -24.218 -4.486 16.730 1.00 67.81 130 THR A N 1
ATOM 1010 C CA . THR A 1 130 ? -25.303 -5.047 17.559 1.00 67.81 130 THR A CA 1
ATOM 1011 C C . THR A 1 130 ? -25.522 -4.311 18.877 1.00 67.81 130 THR A C 1
ATOM 1013 O O . THR A 1 130 ? -26.523 -4.552 19.550 1.00 67.81 130 THR A O 1
ATOM 1016 N N . ALA A 1 131 ? -24.591 -3.439 19.270 1.00 61.94 131 ALA A N 1
ATOM 1017 C CA . ALA A 1 131 ? -24.701 -2.659 20.488 1.00 61.94 131 ALA A CA 1
ATOM 1018 C C . ALA A 1 131 ? -25.966 -1.789 20.416 1.00 61.94 131 ALA A C 1
ATOM 1020 O O . ALA A 1 131 ? -26.140 -1.059 19.432 1.00 61.94 131 ALA A O 1
ATOM 1021 N N . PRO A 1 132 ? -26.833 -1.812 21.447 1.00 59.50 132 PRO A N 1
ATOM 1022 C CA . PRO A 1 132 ? -27.979 -0.919 21.515 1.00 59.50 132 PRO A CA 1
ATOM 1023 C C . PRO A 1 132 ? -27.536 0.522 21.237 1.00 59.50 132 PRO A C 1
ATOM 1025 O O . PRO A 1 132 ? -26.464 0.957 21.689 1.00 59.50 132 PRO A O 1
ATOM 1028 N N . LYS A 1 133 ? -28.339 1.270 20.469 1.00 54.84 133 LYS A N 1
ATOM 1029 C CA . LYS A 1 133 ? -28.158 2.722 20.350 1.00 54.84 133 LYS A CA 1
ATOM 1030 C C . LYS A 1 133 ? -28.274 3.273 21.769 1.00 54.84 133 LYS A C 1
ATOM 1032 O O . LYS A 1 133 ? -29.349 3.227 22.358 1.00 54.84 133 LYS A O 1
ATOM 1037 N N . GLY A 1 134 ? -27.141 3.646 22.357 1.00 51.78 134 GLY A N 1
ATOM 1038 C CA . GLY A 1 134 ? -27.087 4.062 23.750 1.00 51.78 134 GLY A CA 1
ATOM 1039 C C . GLY A 1 134 ? -27.860 5.361 23.876 1.00 51.78 134 GLY A C 1
ATOM 1040 O O . GLY A 1 134 ? -27.486 6.351 23.259 1.00 51.78 134 GLY A O 1
ATOM 1041 N N . VAL A 1 135 ? -28.953 5.348 24.636 1.00 47.50 135 VAL A N 1
ATOM 1042 C CA . VAL A 1 135 ? -29.588 6.574 25.117 1.00 47.50 135 VAL A CA 1
ATOM 1043 C C . VAL A 1 135 ? -28.659 7.128 26.193 1.00 47.50 135 VAL A C 1
ATOM 1045 O O . VAL A 1 135 ? -28.678 6.682 27.335 1.00 47.50 135 VAL A O 1
ATOM 1048 N N . GLY A 1 136 ? -27.767 8.019 25.780 1.00 51.09 136 GLY A N 1
ATOM 1049 C CA . GLY A 1 136 ? -26.753 8.641 26.621 1.00 51.09 136 GLY A CA 1
ATOM 1050 C C . GLY A 1 136 ? -25.672 9.237 25.733 1.00 51.09 136 GLY A C 1
ATOM 1051 O O . GLY A 1 136 ? -25.088 8.525 24.921 1.00 51.09 136 GLY A O 1
ATOM 1052 N N . ILE A 1 137 ? -25.463 10.546 25.856 1.00 53.34 137 ILE A N 1
ATOM 1053 C CA . ILE A 1 137 ? -24.478 11.323 25.100 1.00 53.34 137 ILE A CA 1
ATOM 1054 C C . ILE A 1 137 ? -23.081 10.829 25.505 1.00 53.34 137 ILE A C 1
ATOM 1056 O O . ILE A 1 137 ? -22.510 11.276 26.497 1.00 53.34 137 ILE A O 1
ATOM 1060 N N . ASP A 1 138 ? -22.566 9.847 24.769 1.00 56.56 138 ASP A N 1
ATOM 1061 C CA . ASP A 1 138 ? -21.172 9.420 24.823 1.00 56.56 138 ASP A CA 1
ATOM 1062 C C . ASP A 1 138 ? -20.448 10.061 23.637 1.00 56.56 138 ASP A C 1
ATOM 1064 O O . ASP A 1 138 ? -20.421 9.526 22.528 1.00 56.56 138 ASP A O 1
ATOM 1068 N N . ILE A 1 139 ? -19.880 11.239 23.887 1.00 59.22 139 ILE A N 1
ATOM 1069 C CA . ILE A 1 139 ? -19.146 12.055 22.905 1.00 59.22 139 ILE A CA 1
ATOM 1070 C C . ILE A 1 139 ? -17.968 11.264 22.308 1.00 59.22 139 ILE A C 1
ATOM 1072 O O . ILE A 1 139 ? -17.652 11.407 21.131 1.00 59.22 139 ILE A O 1
ATOM 1076 N N . SER A 1 140 ? -17.387 10.328 23.071 1.00 59.06 140 SER A N 1
ATOM 1077 C CA . SER A 1 140 ? -16.306 9.454 22.588 1.00 59.06 140 SER A CA 1
ATOM 1078 C C . SER A 1 140 ? -16.806 8.366 21.631 1.00 59.06 140 SER A C 1
ATOM 1080 O O . SER A 1 140 ? -16.011 7.725 20.944 1.00 59.06 140 SER A O 1
ATOM 1082 N N . ARG A 1 141 ? -18.116 8.086 21.618 1.00 54.09 141 ARG A N 1
ATOM 1083 C CA . ARG A 1 141 ? -18.754 7.140 20.697 1.00 54.09 141 ARG A CA 1
ATOM 1084 C C . ARG A 1 141 ? -19.124 7.817 19.377 1.00 54.09 141 ARG A C 1
ATOM 1086 O O . ARG A 1 141 ? -19.039 7.155 18.349 1.00 54.09 141 ARG A O 1
ATOM 1093 N N . GLU A 1 142 ? -19.481 9.099 19.388 1.00 57.41 142 GLU A N 1
ATOM 1094 C CA . GLU A 1 142 ? -19.809 9.857 18.172 1.00 57.41 142 GLU A CA 1
ATOM 1095 C C . GLU A 1 142 ? -18.583 10.108 17.281 1.00 57.41 142 GLU A C 1
ATOM 1097 O O . GLU A 1 142 ? -18.706 9.980 16.067 1.00 57.41 142 GLU A O 1
ATOM 1102 N N . GLU A 1 143 ? -17.385 10.307 17.844 1.00 56.44 143 GLU A N 1
ATOM 1103 C CA . GLU A 1 143 ? -16.142 10.413 17.052 1.00 56.44 143 GLU A CA 1
ATOM 1104 C C . GLU A 1 143 ? -15.769 9.117 16.307 1.00 56.44 143 GLU A C 1
ATOM 1106 O O . GLU A 1 143 ? -15.046 9.168 15.320 1.00 56.44 143 GLU A O 1
ATOM 1111 N N . ARG A 1 144 ? -16.280 7.949 16.730 1.00 56.97 144 ARG A N 1
ATOM 1112 C CA . ARG A 1 144 ? -15.999 6.648 16.081 1.00 56.97 144 ARG A CA 1
ATOM 1113 C C . ARG A 1 144 ? -16.913 6.334 14.895 1.00 56.97 144 ARG A C 1
ATOM 1115 O O . ARG A 1 144 ? -16.721 5.309 14.244 1.00 56.97 144 ARG A O 1
ATOM 1122 N N . TYR A 1 145 ? -17.949 7.142 14.676 1.00 51.66 145 TYR A N 1
ATOM 1123 C CA . TYR A 1 145 ? -18.905 6.961 13.581 1.00 51.66 145 TYR A CA 1
ATOM 1124 C C . TYR A 1 145 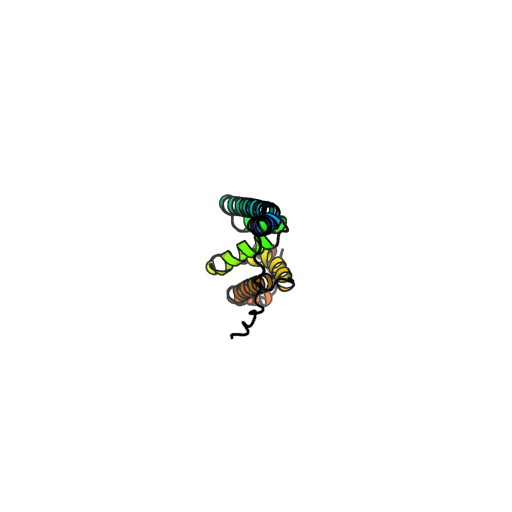? -18.672 7.925 12.409 1.00 51.66 145 TYR A C 1
ATOM 1126 O O . TYR A 1 145 ? -19.389 7.813 11.412 1.00 51.66 145 TYR A O 1
ATOM 1134 N N . TYR A 1 146 ? -17.690 8.826 12.518 1.00 43.78 146 TYR A N 1
ATOM 1135 C CA . TYR A 1 146 ? -17.257 9.721 11.444 1.00 43.78 146 TYR A CA 1
ATOM 1136 C C . TYR A 1 146 ? -15.964 9.238 10.775 1.00 43.78 146 TYR A C 1
ATOM 1138 O O . TYR A 1 146 ? -15.116 8.609 11.447 1.00 43.78 146 TYR A O 1
#

InterPro domains:
  IPR028021 Katanin p80 subunit, C-terminal [PF13925] (25-145)

Foldseek 3Di:
DDDDDPPPPPPPPQDPVNVVCVVVVCVVVVCVVVVVLVVQLVVLVVCCVPVNDLRSLVSNVVVVDLVNVLVVLVVVLVPLPPDDVSNCVSCVVSLVVLCVDPDPSSVVSSVSSVVSCCVPCVVVVVCLVPPPPDPDPPVVNVVVVD

Organism: Nephila pilipes (NCBI:txid299642)

Secondary structure (DSSP, 8-state):
-------S-------HHHHHHHHHTTHHHHHHHHHHHHHHHHHHHHHHHHT-HHHHHHHHHHTT-HHHHHHHHHHHHT-GGG--HHHHHHHHHHHHHHTT-SSHHHHHHHHHHHHHHHHHHHHHHHHHHHS---SS--HHHHGGG-

Radius of gyration: 25.15 Å; chains: 1; bounding box: 58×54×76 Å

Sequence (146 aa):
MLDSAKSGYSTLEISDAEAISSIYRGHESMTKVLTHRKKYLQSVMRIWRTEGPIAGLTSAIHMSDSAILVDILTLLITKPSSWTLDMCQLLLPVICDLLKSKYETYITIGCMSLKLIMKNFAQVIKINITAPKGVGIDISREERYY

pLDDT: mean 85.31, std 18.57, range [39.0, 98.75]